Protein AF-S0F7H8-F1 (afdb_monomer)

Mean predicted aligned error: 5.34 Å

Organism: NCBI:txid547042

Sequence (99 aa):
MWSDNETTQDLLGYQVHADLLKKIILSDSMLPISIGVFGNWGSGKSSLMLLLQQALKEWEQSQQGENHNMILQVYFNSWQFESYDTTKLTMIESILEAL

Foldseek 3Di:
DDDLDADLDDPPPLLVVLVVVLVLVPDPVNPPDDDDDDDDPSPRSVNSVVNNVVVVVVVQVPDDDPPRDDDQDFDADQVVDDDPVVSVVVSVVSSVVSD

Secondary structure (DSSP, 8-state):
-------S--SSSTHHHHHHHHHHHT-GGG-S--------TTSSHHHHHHHHHHHHHHHHHH--SS-----------GGG-SSHHHHHHHHHHHHHHH-

Solvent-a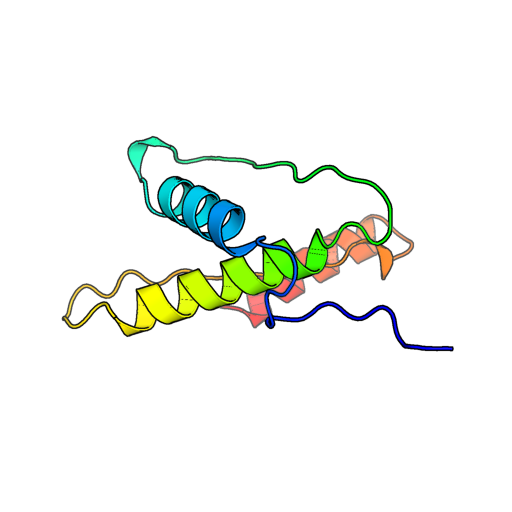ccessible surface area (backbone atoms only — not comparable to full-atom values): 6524 Å² total; per-residue (Å²): 133,84,83,94,66,72,49,75,74,73,88,82,66,46,60,68,55,22,55,50,51,49,56,52,72,74,31,75,91,56,60,90,75,85,87,89,88,83,77,62,90,90,65,50,64,66,19,37,54,47,39,30,53,51,56,50,53,54,50,45,74,65,55,81,64,96,81,61,72,80,80,86,82,75,81,81,70,68,88,82,44,94,45,72,69,58,43,52,52,50,53,52,49,45,49,62,75,69,107

Nearest PDB structures (foldseek):
  5jcs-assembly1_h  TM=2.858E-01  e=9.625E+00  Saccharomyces cerevisiae S288C

InterPro domains:
  IPR011646 KAP family P-loop domain [PF07693] (16-99)

Structure (mmCIF, N/CA/C/O backbone):
data_AF-S0F7H8-F1
#
_entry.id   AF-S0F7H8-F1
#
loop_
_atom_site.group_PDB
_atom_site.id
_atom_site.type_symbol
_atom_site.label_atom_id
_atom_site.label_alt_id
_atom_site.label_comp_id
_atom_site.label_asym_id
_atom_site.label_entity_id
_atom_site.label_seq_id
_atom_site.pdbx_PDB_ins_code
_atom_site.Cartn_x
_atom_site.Cartn_y
_atom_site.Cartn_z
_atom_site.occupancy
_atom_site.B_iso_or_equiv
_atom_site.auth_seq_id
_atom_site.auth_comp_id
_atom_site.auth_asym_id
_atom_site.auth_atom_id
_atom_site.pdbx_PDB_model_num
ATOM 1 N N . MET A 1 1 ? 7.225 15.804 -23.432 1.00 52.75 1 MET A N 1
ATOM 2 C CA . MET A 1 1 ? 6.573 14.549 -23.004 1.00 52.75 1 MET A CA 1
ATOM 3 C C . MET A 1 1 ? 5.830 14.852 -21.719 1.00 52.75 1 MET A C 1
ATOM 5 O O . MET A 1 1 ? 6.391 15.566 -20.899 1.00 52.75 1 MET A O 1
ATOM 9 N N . TRP A 1 2 ? 4.576 14.426 -21.582 1.00 59.66 2 TRP A N 1
ATOM 10 C CA . TRP A 1 2 ? 3.871 14.537 -20.304 1.00 59.66 2 TRP A CA 1
ATOM 11 C C . TRP A 1 2 ? 4.429 13.503 -19.330 1.00 59.66 2 TRP A C 1
ATOM 13 O O . TRP A 1 2 ? 4.795 12.407 -19.750 1.00 59.66 2 TRP A O 1
ATOM 23 N N . SER A 1 3 ? 4.547 13.885 -18.064 1.00 66.88 3 SER A N 1
ATOM 24 C CA . SER A 1 3 ? 5.034 13.001 -17.011 1.00 66.88 3 SER A CA 1
ATOM 25 C C . SER A 1 3 ? 3.964 11.956 -16.699 1.00 66.88 3 SER A C 1
ATOM 27 O O . SER A 1 3 ? 2.825 12.322 -16.409 1.00 66.88 3 SER A O 1
ATOM 29 N N . ASP A 1 4 ? 4.320 10.675 -16.781 1.00 72.44 4 ASP A N 1
ATOM 30 C CA . ASP A 1 4 ? 3.487 9.571 -16.296 1.00 72.44 4 ASP A CA 1
ATOM 31 C C . ASP A 1 4 ? 3.677 9.475 -14.780 1.00 72.44 4 ASP A C 1
ATOM 33 O O . ASP A 1 4 ? 4.593 8.810 -14.302 1.00 72.44 4 ASP A O 1
ATOM 37 N N . ASN A 1 5 ? 2.871 10.243 -14.047 1.00 80.00 5 ASN A N 1
ATOM 38 C CA . ASN A 1 5 ? 2.911 10.303 -12.592 1.00 80.00 5 ASN A CA 1
ATOM 39 C C . ASN A 1 5 ? 1.611 9.738 -12.026 1.00 80.00 5 ASN A C 1
ATOM 41 O O . ASN A 1 5 ? 0.516 10.034 -12.514 1.00 80.00 5 ASN A O 1
ATOM 45 N N .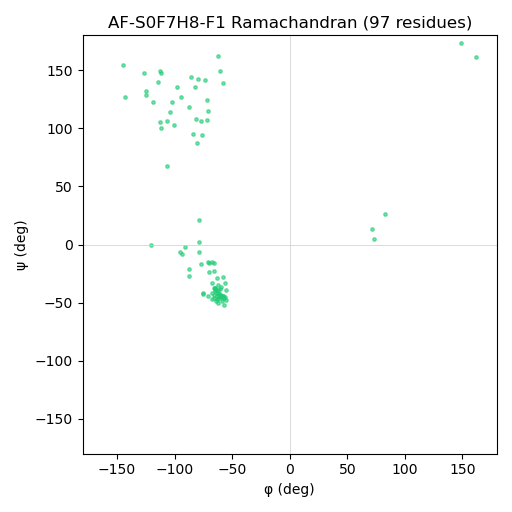 GLU A 1 6 ? 1.725 8.985 -10.943 1.00 83.06 6 GLU A N 1
ATOM 46 C CA . GLU A 1 6 ? 0.582 8.612 -10.133 1.00 83.06 6 GLU A CA 1
ATOM 47 C C . GLU A 1 6 ? -0.132 9.840 -9.541 1.00 83.06 6 GLU A C 1
ATOM 49 O O . GLU A 1 6 ? 0.467 10.882 -9.274 1.00 83.06 6 GLU A O 1
ATOM 54 N N . THR A 1 7 ? -1.446 9.725 -9.345 1.00 84.94 7 THR A N 1
ATOM 55 C CA . THR A 1 7 ? -2.280 10.820 -8.848 1.00 84.94 7 THR A CA 1
ATOM 56 C C . THR A 1 7 ? -3.386 10.294 -7.946 1.00 84.94 7 THR A C 1
ATOM 58 O O . THR A 1 7 ? -3.822 9.150 -8.078 1.00 84.94 7 THR A O 1
ATOM 61 N N . THR A 1 8 ? -3.858 11.152 -7.049 1.00 81.31 8 THR A N 1
ATOM 62 C CA . THR A 1 8 ? -5.068 10.940 -6.245 1.00 81.31 8 THR A CA 1
ATOM 63 C C . THR A 1 8 ? -6.326 11.499 -6.918 1.00 81.31 8 THR A C 1
ATOM 65 O O . THR A 1 8 ? -7.426 11.346 -6.397 1.00 81.31 8 THR A O 1
ATOM 68 N N . GLN A 1 9 ? -6.204 12.138 -8.086 1.00 86.75 9 GLN A N 1
ATOM 69 C CA . GLN A 1 9 ? -7.364 12.541 -8.881 1.00 86.75 9 GLN A CA 1
ATOM 70 C C . GLN A 1 9 ? -7.882 11.356 -9.693 1.00 86.75 9 GLN A C 1
ATOM 72 O O . GLN A 1 9 ? -7.269 10.947 -10.680 1.00 86.75 9 GLN A O 1
ATOM 77 N N . ASP A 1 10 ? -9.033 10.823 -9.293 1.00 87.88 10 ASP A N 1
ATOM 78 C CA . ASP A 1 10 ? -9.642 9.701 -9.994 1.00 87.88 10 ASP A CA 1
ATOM 79 C C . ASP A 1 10 ? -10.488 10.153 -11.194 1.00 87.88 10 ASP A C 1
ATOM 81 O O . ASP A 1 10 ? -11.665 10.488 -11.068 1.00 87.88 10 ASP A O 1
ATOM 85 N N . LEU A 1 11 ? -9.882 10.141 -12.383 1.00 87.75 11 LEU A N 1
ATOM 86 C CA . LEU A 1 11 ? -10.572 10.397 -13.655 1.00 87.75 11 LEU A CA 1
ATOM 87 C C . LEU A 1 11 ? -11.015 9.111 -14.372 1.00 87.75 11 LEU A C 1
ATOM 89 O O . LEU A 1 11 ? -11.678 9.187 -15.406 1.00 87.75 11 LEU A O 1
ATOM 93 N N . LEU A 1 12 ? -10.627 7.939 -13.857 1.00 8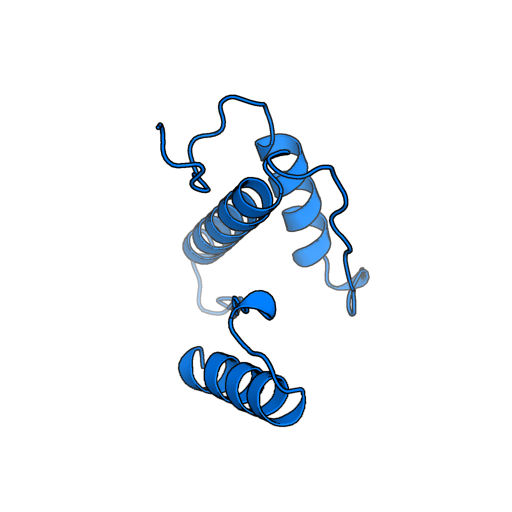7.38 12 LEU A N 1
ATOM 94 C CA . LEU A 1 12 ? -10.793 6.641 -14.525 1.00 87.38 12 LEU A CA 1
ATOM 95 C C . LEU A 1 12 ? -11.649 5.646 -13.721 1.00 87.38 12 LEU A C 1
ATOM 97 O O . LEU A 1 12 ? -11.890 4.535 -14.190 1.00 87.38 12 LEU A O 1
ATOM 101 N N . GLY A 1 13 ? -12.139 6.032 -12.542 1.00 90.69 13 GLY A N 1
ATOM 102 C CA . GLY A 1 13 ? -13.023 5.221 -11.703 1.00 90.69 13 GLY A CA 1
ATOM 103 C C . GLY A 1 13 ? -12.301 4.196 -10.818 1.00 90.69 13 GLY A C 1
ATOM 104 O O . GLY A 1 13 ? -12.884 3.165 -10.465 1.00 90.69 13 GLY A O 1
ATOM 105 N N . TYR A 1 14 ? -11.040 4.433 -10.449 1.00 93.56 14 TYR A N 1
ATOM 106 C CA . TYR A 1 14 ? -10.294 3.571 -9.526 1.00 93.56 14 TYR A CA 1
ATOM 107 C C . TYR A 1 14 ? -10.783 3.635 -8.074 1.00 93.56 14 TYR A C 1
ATOM 109 O O . TYR A 1 14 ? -10.501 2.702 -7.318 1.00 93.56 14 TYR A O 1
ATOM 117 N N . GLN A 1 15 ? -11.569 4.645 -7.687 1.00 93.69 15 GLN A N 1
ATOM 118 C CA . GLN A 1 15 ? -12.104 4.784 -6.331 1.00 93.69 15 GLN A CA 1
ATOM 119 C C . GLN A 1 15 ? -12.878 3.537 -5.882 1.00 93.69 15 GLN A C 1
ATOM 121 O O . GLN A 1 15 ? -12.701 3.067 -4.763 1.00 93.69 15 GLN A O 1
ATOM 126 N N . VAL A 1 16 ? -13.655 2.924 -6.784 1.00 94.25 16 VAL A N 1
ATOM 127 C CA . VAL A 1 16 ? -14.421 1.700 -6.486 1.00 94.25 16 VAL A CA 1
ATOM 128 C C . VAL A 1 16 ? -13.504 0.551 -6.049 1.00 94.25 16 VAL A C 1
ATOM 130 O O . VAL A 1 16 ? -13.848 -0.229 -5.160 1.00 94.25 16 VAL A O 1
ATOM 133 N N . HIS A 1 17 ? -12.318 0.456 -6.653 1.00 95.06 17 HIS A N 1
ATOM 134 C CA . HIS A 1 17 ? -11.331 -0.570 -6.330 1.00 95.06 17 HIS A CA 1
ATOM 135 C C . HIS A 1 17 ? -10.625 -0.252 -5.007 1.00 95.06 17 HIS A C 1
ATOM 137 O O . HIS A 1 17 ? -10.459 -1.148 -4.178 1.00 95.06 17 HIS A O 1
ATOM 143 N N . ALA A 1 18 ? -10.260 1.014 -4.780 1.00 96.00 18 ALA A N 1
ATOM 144 C CA . ALA A 1 18 ? -9.666 1.462 -3.521 1.00 96.00 18 ALA A CA 1
ATOM 145 C C . ALA A 1 18 ? -10.611 1.203 -2.334 1.00 96.00 18 ALA A C 1
ATOM 147 O O . ALA A 1 18 ? -10.193 0.649 -1.318 1.00 96.00 18 ALA A O 1
ATOM 148 N N . ASP A 1 19 ? -11.902 1.503 -2.488 1.00 95.56 19 ASP A N 1
ATOM 149 C CA . ASP A 1 19 ? -12.914 1.284 -1.452 1.00 95.56 19 ASP A CA 1
ATOM 150 C C . ASP A 1 19 ? -13.116 -0.203 -1.134 1.00 95.56 19 ASP A C 1
ATOM 152 O O . ASP A 1 19 ? -13.309 -0.575 0.028 1.00 95.56 19 ASP A O 1
ATOM 156 N N . LEU A 1 20 ? -13.062 -1.074 -2.148 1.00 95.62 20 LEU A N 1
ATOM 157 C CA . LEU A 1 20 ? -13.120 -2.522 -1.949 1.00 95.62 20 LEU A CA 1
ATOM 158 C C . LEU A 1 20 ? -11.903 -3.020 -1.158 1.00 95.62 20 LEU A C 1
ATOM 160 O O . LEU A 1 20 ? -12.071 -3.741 -0.174 1.00 95.62 20 LEU A O 1
ATOM 164 N N . LEU A 1 21 ? -10.695 -2.616 -1.559 1.00 95.81 21 LEU A N 1
ATOM 165 C CA . LEU A 1 21 ? -9.458 -2.990 -0.867 1.00 95.81 21 LEU A CA 1
ATOM 166 C C . LEU A 1 21 ? -9.458 -2.495 0.582 1.00 95.81 21 LEU A C 1
ATOM 168 O O . LEU A 1 21 ? -9.140 -3.262 1.489 1.00 95.81 21 LEU A O 1
ATOM 172 N N . LYS A 1 22 ? -9.905 -1.258 0.814 1.00 95.31 22 LYS A N 1
ATOM 173 C CA . LYS A 1 22 ? -10.081 -0.688 2.153 1.00 95.31 22 LYS A CA 1
ATOM 174 C C . LYS A 1 22 ? -10.993 -1.553 3.023 1.00 95.31 22 LYS A C 1
ATOM 176 O O . LYS A 1 22 ? -10.628 -1.864 4.150 1.00 95.31 22 LYS A O 1
ATOM 181 N N . LYS A 1 23 ? -12.152 -1.987 2.515 1.00 94.75 23 LYS A N 1
ATOM 182 C CA . LYS A 1 23 ? -13.070 -2.861 3.274 1.00 94.75 23 LYS A CA 1
ATOM 183 C C . LYS A 1 23 ? -12.428 -4.192 3.663 1.00 94.75 23 LYS A C 1
ATOM 185 O O . LYS A 1 23 ? -12.686 -4.681 4.756 1.00 94.75 23 LYS A O 1
ATOM 190 N N . ILE A 1 24 ? -11.615 -4.765 2.777 1.00 94.56 24 ILE A N 1
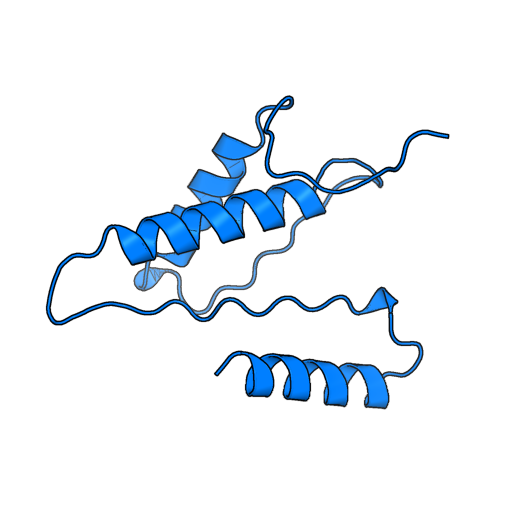ATOM 191 C CA . ILE A 1 24 ? -10.899 -6.016 3.046 1.00 94.56 24 ILE A CA 1
ATOM 192 C C . ILE A 1 24 ? -9.838 -5.802 4.132 1.00 94.56 24 ILE A C 1
ATOM 194 O O . ILE A 1 24 ? -9.781 -6.582 5.076 1.00 94.56 24 ILE A O 1
ATOM 198 N N . ILE A 1 25 ? -9.036 -4.738 4.023 1.00 92.69 25 ILE A N 1
ATOM 199 C CA . ILE A 1 25 ? -7.966 -4.414 4.982 1.00 92.69 25 ILE A CA 1
ATOM 200 C C . ILE A 1 25 ? -8.528 -4.142 6.382 1.00 92.69 25 ILE A C 1
ATOM 202 O O . ILE A 1 25 ? -7.942 -4.578 7.365 1.00 92.69 25 ILE A O 1
ATOM 206 N N . LEU A 1 26 ? -9.673 -3.461 6.474 1.00 91.88 26 LEU A N 1
ATOM 207 C CA . LEU A 1 26 ? -10.336 -3.135 7.743 1.00 91.88 26 LEU A CA 1
ATOM 208 C C . LEU A 1 26 ? -11.125 -4.309 8.354 1.00 91.88 26 LEU A C 1
ATOM 210 O O . LEU A 1 26 ? -11.800 -4.133 9.366 1.00 91.88 26 LEU A O 1
ATOM 214 N N . SER A 1 27 ? -11.103 -5.489 7.730 1.00 93.00 27 SER A N 1
ATOM 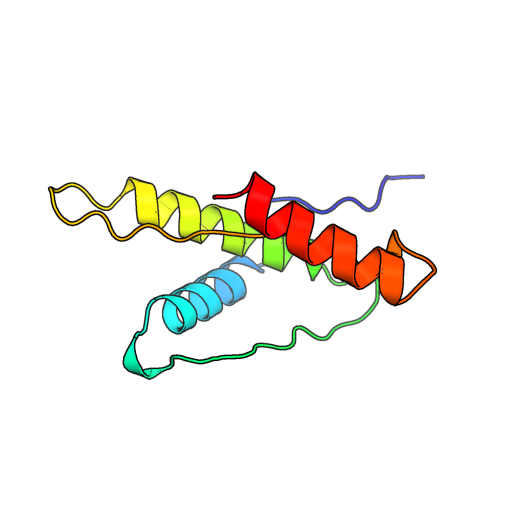215 C CA . SER A 1 27 ? -11.804 -6.675 8.215 1.00 93.00 27 SER A CA 1
ATOM 216 C C . SER A 1 27 ? -10.837 -7.614 8.933 1.00 93.00 27 SER A C 1
ATOM 218 O O . SER A 1 27 ? -10.121 -8.381 8.293 1.00 93.00 27 SER A O 1
ATOM 220 N N . ASP A 1 28 ? -10.874 -7.624 10.268 1.00 90.06 28 ASP A N 1
ATOM 221 C CA . ASP A 1 28 ? -9.993 -8.470 11.091 1.00 90.06 28 ASP A CA 1
ATOM 222 C C . ASP A 1 28 ? -10.103 -9.966 10.755 1.00 90.06 28 ASP A C 1
ATOM 224 O O . ASP A 1 28 ? -9.113 -10.693 10.791 1.00 90.06 28 ASP A O 1
ATOM 228 N N . SER A 1 29 ? -11.290 -10.436 10.354 1.00 94.88 29 SER A N 1
ATOM 229 C CA . SER A 1 29 ? -11.514 -11.831 9.945 1.00 94.88 29 SER A CA 1
ATOM 230 C C . SER A 1 29 ? -10.778 -12.240 8.666 1.00 94.88 29 SER A C 1
ATOM 232 O O . SER A 1 29 ? -10.690 -13.430 8.375 1.00 94.88 29 SER A O 1
ATOM 234 N N . MET A 1 30 ? -10.297 -11.271 7.884 1.00 92.25 30 MET A N 1
ATOM 235 C CA . MET A 1 30 ? -9.552 -11.509 6.647 1.00 92.25 30 MET A CA 1
ATOM 236 C C . MET A 1 30 ? -8.035 -11.520 6.870 1.00 92.25 30 MET A C 1
ATOM 238 O O . MET A 1 30 ? -7.298 -11.847 5.942 1.00 92.25 30 MET A O 1
ATOM 242 N N . LEU A 1 31 ? -7.551 -11.162 8.066 1.00 89.62 31 LEU A N 1
ATOM 243 C CA . LEU A 1 31 ? -6.123 -11.082 8.358 1.00 89.62 31 LEU A CA 1
ATOM 244 C C . LEU A 1 31 ? -5.547 -12.447 8.790 1.00 89.62 31 LEU A C 1
ATOM 246 O O . LEU A 1 31 ? -6.212 -13.196 9.509 1.00 89.62 31 LEU A O 1
ATOM 250 N N . PRO A 1 32 ? -4.291 -12.770 8.411 1.00 94.50 32 PRO A N 1
ATOM 251 C CA . PRO A 1 32 ? -3.388 -11.994 7.554 1.00 94.50 32 PRO A CA 1
ATOM 252 C C . PRO A 1 32 ? -3.708 -12.163 6.058 1.00 94.50 32 PRO A C 1
ATOM 254 O O . PRO A 1 32 ? -3.991 -13.268 5.598 1.00 94.50 32 PRO A O 1
ATOM 257 N N . ILE A 1 33 ? -3.587 -11.082 5.278 1.00 94.06 33 ILE A N 1
ATOM 258 C CA . ILE A 1 33 ? -3.842 -11.100 3.829 1.00 94.06 33 ILE A CA 1
ATOM 259 C C . ILE A 1 33 ? -2.662 -10.551 3.024 1.00 94.06 33 ILE A C 1
ATOM 261 O O . ILE A 1 33 ? -1.951 -9.646 3.451 1.00 94.06 33 ILE A O 1
ATOM 265 N N . SER A 1 34 ? -2.467 -11.095 1.824 1.00 94.69 34 SER A N 1
ATOM 266 C CA . SER A 1 34 ? -1.585 -10.545 0.792 1.00 94.69 34 SER A CA 1
ATOM 267 C C . SER A 1 34 ? -2.385 -10.340 -0.491 1.00 94.69 34 SER A C 1
ATOM 269 O O . SER A 1 34 ? -3.066 -11.257 -0.947 1.00 94.69 34 SER A O 1
ATOM 271 N N . ILE A 1 35 ? -2.313 -9.140 -1.069 1.00 93.75 35 ILE A N 1
ATOM 272 C CA . ILE A 1 35 ? -3.089 -8.759 -2.255 1.00 93.75 35 ILE A CA 1
ATOM 273 C C . ILE A 1 35 ? -2.130 -8.409 -3.393 1.00 93.75 35 ILE A C 1
ATOM 275 O O . ILE A 1 35 ? -1.293 -7.521 -3.258 1.00 93.75 35 ILE A O 1
ATOM 279 N N . GLY A 1 36 ? -2.266 -9.102 -4.526 1.00 94.75 36 GLY A N 1
ATOM 280 C CA . GLY A 1 36 ? -1.549 -8.781 -5.760 1.00 94.75 36 GLY A CA 1
ATOM 281 C C . GLY A 1 36 ? -2.387 -7.888 -6.676 1.00 94.75 36 GLY A C 1
ATOM 282 O O . GLY A 1 36 ? -3.515 -8.243 -7.014 1.00 94.75 36 GLY A O 1
ATOM 283 N N . VAL A 1 37 ? -1.831 -6.754 -7.110 1.00 93.56 37 VAL A N 1
ATOM 284 C CA . VAL A 1 37 ? -2.461 -5.843 -8.082 1.00 93.56 37 VAL A CA 1
ATOM 285 C C . VAL A 1 37 ? -1.788 -6.015 -9.444 1.00 93.56 37 VAL A C 1
ATOM 287 O O . VAL A 1 37 ? -0.616 -5.683 -9.615 1.00 93.56 37 VAL A O 1
ATOM 290 N N . PHE A 1 38 ? -2.534 -6.515 -10.431 1.00 93.25 38 PHE A N 1
ATOM 291 C CA . PHE A 1 38 ? -2.027 -6.822 -11.773 1.00 93.25 38 PHE A CA 1
ATOM 292 C C . PHE A 1 38 ? -2.620 -5.889 -12.832 1.00 93.25 38 PHE A C 1
ATOM 294 O O . PHE A 1 38 ? -3.749 -5.422 -12.709 1.00 93.25 38 PHE A O 1
ATOM 301 N N . GLY A 1 39 ? -1.857 -5.619 -13.891 1.00 91.94 39 GLY A N 1
ATOM 302 C CA . GLY A 1 39 ? -2.279 -4.752 -14.992 1.00 91.94 39 GLY A CA 1
ATOM 303 C C . GLY A 1 39 ? -1.101 -4.256 -15.827 1.00 91.94 39 GLY A C 1
ATOM 304 O O . GLY A 1 39 ? 0.043 -4.262 -15.363 1.00 91.94 39 GLY A O 1
ATOM 305 N N . ASN A 1 40 ? -1.380 -3.796 -17.045 1.00 94.00 40 ASN A N 1
ATOM 306 C CA . ASN A 1 40 ? -0.370 -3.306 -17.990 1.00 94.00 40 ASN A CA 1
ATOM 307 C C . ASN A 1 40 ? 0.393 -2.077 -17.462 1.00 94.00 40 ASN A C 1
ATOM 309 O O . ASN A 1 40 ? -0.046 -1.399 -16.531 1.00 94.00 40 ASN A O 1
ATOM 313 N N . TRP A 1 41 ? 1.551 -1.764 -18.046 1.00 90.56 41 TRP A N 1
ATOM 314 C CA . TRP A 1 41 ? 2.244 -0.507 -17.741 1.00 90.56 41 TRP A CA 1
ATOM 315 C C . TRP A 1 41 ? 1.336 0.695 -18.045 1.00 90.56 41 TRP A C 1
ATOM 317 O O . TRP A 1 41 ? 0.601 0.670 -19.030 1.00 90.56 41 TRP A O 1
ATOM 327 N N . GLY A 1 42 ? 1.338 1.711 -17.177 1.00 88.38 42 GLY A N 1
ATOM 328 C CA . GLY A 1 42 ? 0.464 2.885 -17.311 1.00 88.38 42 GLY A CA 1
ATOM 329 C C . GLY A 1 42 ? -1.016 2.637 -16.978 1.00 88.38 42 GLY A C 1
ATOM 330 O O . GLY A 1 42 ? -1.836 3.534 -17.114 1.00 88.38 42 GLY A O 1
ATOM 331 N N . SER A 1 43 ? -1.395 1.444 -16.502 1.00 90.12 43 SER A N 1
ATOM 332 C CA . SER A 1 43 ? -2.792 1.122 -16.161 1.00 90.12 43 SER A CA 1
ATOM 333 C C . SER A 1 43 ? -3.261 1.673 -14.802 1.00 90.12 43 SER A C 1
ATOM 335 O O . SER A 1 43 ? -4.141 1.076 -14.192 1.00 90.12 43 SER A O 1
ATOM 337 N N . GLY A 1 44 ? -2.608 2.694 -14.239 1.00 91.75 44 GLY A N 1
ATOM 338 C CA . GLY A 1 44 ? -3.043 3.326 -12.984 1.00 91.75 44 GLY A CA 1
ATOM 339 C C . GLY A 1 44 ? -2.854 2.517 -11.691 1.00 91.75 44 GLY A C 1
ATOM 340 O O . GLY A 1 44 ? -3.395 2.903 -10.661 1.00 91.75 44 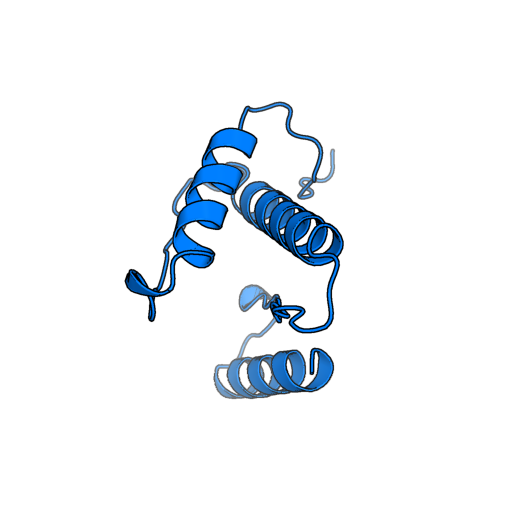GLY A O 1
ATOM 341 N N . LYS A 1 45 ? -2.083 1.417 -11.684 1.00 94.12 45 LYS A N 1
ATOM 342 C CA . LYS A 1 45 ? -1.870 0.592 -10.469 1.00 94.12 45 LYS A CA 1
ATOM 343 C C . LYS A 1 45 ? -1.286 1.392 -9.302 1.00 94.12 45 LYS A C 1
ATOM 345 O O . LYS A 1 45 ? -1.780 1.287 -8.187 1.00 94.12 45 LYS A O 1
ATOM 350 N N . SER A 1 46 ? -0.264 2.209 -9.558 1.00 92.56 46 SER A N 1
ATOM 351 C CA . SER A 1 46 ? 0.336 3.067 -8.529 1.00 92.56 46 SER A CA 1
ATOM 352 C C . SER A 1 46 ? -0.659 4.120 -8.030 1.00 92.56 46 SER A C 1
ATOM 354 O O . SER A 1 46 ? -0.733 4.373 -6.834 1.00 92.56 46 SER A O 1
ATOM 356 N N . SER A 1 47 ? -1.497 4.665 -8.918 1.00 94.00 47 SER A N 1
ATOM 357 C CA . SER A 1 47 ? -2.576 5.594 -8.548 1.00 94.00 47 SER A CA 1
ATOM 358 C C . SER A 1 47 ? -3.641 4.923 -7.678 1.00 94.00 47 SER A C 1
ATOM 360 O O . SER A 1 47 ? -4.065 5.503 -6.686 1.00 94.00 47 SER A O 1
ATOM 362 N N . LEU A 1 48 ? -4.013 3.672 -7.973 1.00 95.25 48 LEU A N 1
ATOM 363 C CA . LEU A 1 48 ? -4.889 2.872 -7.113 1.00 95.25 48 LEU A CA 1
ATOM 364 C C . LEU A 1 48 ? -4.299 2.703 -5.703 1.00 95.25 48 LEU A C 1
ATOM 366 O O . LEU A 1 48 ? -5.020 2.866 -4.720 1.00 95.25 48 LEU A O 1
ATOM 370 N N . MET A 1 49 ? -2.998 2.411 -5.597 1.00 95.12 49 MET A N 1
ATOM 371 C CA . MET A 1 49 ? -2.327 2.297 -4.297 1.00 95.12 49 MET A CA 1
ATOM 372 C C . MET A 1 49 ? -2.325 3.631 -3.534 1.00 95.12 49 MET A C 1
ATOM 374 O O . MET A 1 49 ? -2.565 3.626 -2.328 1.00 95.12 49 MET A O 1
ATOM 378 N N . LEU A 1 50 ? -2.134 4.769 -4.217 1.00 94.62 50 LEU A N 1
ATOM 379 C CA . LEU A 1 50 ? -2.237 6.099 -3.599 1.00 94.62 50 LEU A CA 1
ATOM 380 C C . LEU A 1 50 ? -3.656 6.433 -3.122 1.00 94.62 50 LEU A C 1
ATOM 382 O O . LEU A 1 50 ? -3.823 6.941 -2.015 1.00 94.62 50 LEU A O 1
ATOM 386 N N . LEU A 1 51 ? -4.678 6.133 -3.929 1.00 95.81 51 LEU A N 1
ATOM 387 C CA . LEU A 1 51 ? -6.081 6.323 -3.549 1.00 95.81 51 LEU A CA 1
ATOM 388 C C . LEU A 1 51 ? -6.428 5.503 -2.304 1.00 95.81 51 LEU A C 1
ATOM 390 O O . LEU A 1 51 ? -7.050 6.014 -1.375 1.00 95.81 51 LEU A O 1
ATOM 394 N N . LEU A 1 52 ? -5.980 4.245 -2.254 1.00 96.06 52 LEU A N 1
ATOM 395 C CA . LEU A 1 52 ? -6.138 3.394 -1.078 1.00 96.06 52 LEU A CA 1
ATOM 396 C C . LEU A 1 52 ? -5.428 3.988 0.145 1.00 96.06 52 LEU A C 1
ATOM 398 O O . LEU A 1 52 ? -6.019 4.038 1.224 1.00 96.06 52 LEU A O 1
ATOM 402 N N . GLN A 1 53 ? -4.193 4.469 -0.029 1.00 95.00 53 GLN A N 1
ATOM 403 C CA . GLN A 1 53 ? -3.419 5.076 1.051 1.00 95.00 53 GLN A CA 1
ATOM 404 C C . GLN A 1 53 ? -4.156 6.284 1.653 1.00 95.00 53 GLN A C 1
ATOM 406 O O . GLN A 1 53 ? -4.290 6.419 2.873 1.00 95.00 53 GLN A O 1
ATOM 411 N N . GLN A 1 54 ? -4.685 7.153 0.791 1.00 94.50 54 GLN A N 1
ATOM 412 C CA . GLN A 1 54 ? -5.484 8.301 1.204 1.00 94.50 54 GLN A CA 1
ATOM 413 C C . GLN A 1 54 ? -6.772 7.866 1.920 1.00 94.50 54 GLN A C 1
ATOM 415 O O . GLN A 1 54 ? -7.057 8.352 3.013 1.00 94.50 54 GLN A O 1
ATOM 420 N N . ALA A 1 55 ? -7.505 6.896 1.368 1.00 94.50 55 ALA A N 1
ATOM 421 C CA . ALA A 1 55 ? -8.763 6.418 1.938 1.00 94.50 55 ALA A CA 1
ATOM 422 C C . ALA A 1 55 ? -8.603 5.773 3.330 1.00 94.50 55 ALA A C 1
ATOM 424 O O . ALA A 1 55 ? -9.550 5.799 4.130 1.00 94.50 55 ALA A O 1
ATOM 425 N N . LEU A 1 56 ? -7.438 5.178 3.617 1.00 94.06 56 LEU A N 1
ATOM 426 C CA . LEU A 1 56 ? -7.079 4.651 4.938 1.00 94.06 56 LEU A CA 1
ATOM 427 C C . LEU A 1 56 ? -6.717 5.773 5.921 1.00 94.06 56 LEU A C 1
ATOM 429 O O . LEU A 1 56 ? -7.199 5.743 7.050 1.00 94.06 56 LEU A O 1
ATOM 433 N N . LYS A 1 57 ? -5.962 6.797 5.490 1.00 92.25 57 LYS A N 1
ATOM 434 C CA . LYS A 1 57 ? -5.669 7.985 6.323 1.00 92.25 57 LYS A CA 1
ATOM 435 C C . LYS A 1 57 ? -6.940 8.740 6.713 1.00 92.25 57 LYS A C 1
ATOM 437 O O . LYS A 1 57 ? -7.105 9.132 7.862 1.00 92.25 57 LYS A O 1
ATOM 442 N N . GLU A 1 58 ? -7.857 8.926 5.768 1.00 92.25 58 GLU A N 1
ATOM 443 C CA . GLU A 1 58 ? -9.150 9.572 6.026 1.00 92.25 58 GLU A CA 1
ATOM 444 C C . GLU A 1 58 ? -10.016 8.745 6.986 1.00 92.25 58 GLU A C 1
ATOM 446 O O . GLU A 1 58 ? -10.690 9.295 7.856 1.00 92.25 58 GLU A O 1
ATOM 451 N N . TRP A 1 59 ? -9.987 7.413 6.852 1.00 92.12 59 TRP A N 1
ATOM 452 C CA . TRP A 1 59 ? -10.682 6.523 7.781 1.00 92.12 59 TRP A CA 1
ATOM 453 C C . TRP A 1 59 ? -10.126 6.647 9.197 1.00 92.12 59 TRP A C 1
ATOM 455 O O . TRP A 1 59 ? -10.910 6.804 10.128 1.00 92.12 59 TRP A O 1
ATOM 465 N N . GLU A 1 60 ? -8.803 6.635 9.346 1.00 90.50 60 GLU A N 1
ATOM 466 C CA . GLU A 1 60 ? -8.119 6.810 10.627 1.00 90.50 60 GLU A CA 1
ATOM 467 C C . GLU A 1 60 ? -8.528 8.143 11.271 1.00 90.50 60 GLU A C 1
ATOM 469 O O . GLU A 1 60 ? -9.091 8.149 12.360 1.00 90.50 60 GLU A O 1
ATOM 474 N N . GLN A 1 61 ? -8.423 9.260 10.544 1.00 88.38 61 GLN A N 1
ATOM 475 C CA . GLN A 1 61 ? -8.844 10.587 11.022 1.00 88.38 61 GLN A CA 1
ATOM 476 C C . GLN A 1 61 ? -10.327 10.667 11.431 1.00 88.38 61 GLN A C 1
ATOM 478 O O . GLN A 1 61 ? -10.688 11.485 12.278 1.00 88.38 61 GLN A O 1
ATOM 483 N N . SER A 1 62 ? -11.193 9.835 10.842 1.00 88.75 62 SER A N 1
ATOM 484 C CA . SER A 1 62 ? -12.620 9.784 11.185 1.00 88.75 62 SER A CA 1
ATOM 485 C C . SER A 1 62 ? -12.924 9.042 12.496 1.00 88.75 62 SER A C 1
ATOM 487 O O . SER A 1 62 ? -14.009 9.221 13.054 1.00 88.75 62 SER A O 1
ATOM 489 N N . GLN A 1 63 ? -11.986 8.239 13.015 1.00 83.19 63 GLN A N 1
ATOM 490 C CA . GLN A 1 63 ? -12.134 7.531 14.288 1.00 83.19 63 GLN A CA 1
ATOM 491 C C . GLN A 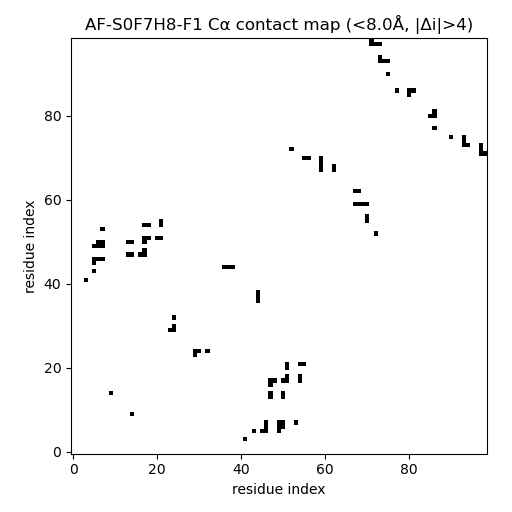1 63 ? -11.941 8.511 15.460 1.00 83.19 63 GLN A C 1
ATOM 493 O O . GLN A 1 63 ? -10.819 8.766 15.899 1.00 83.19 63 GLN A O 1
ATOM 498 N N . GLN A 1 64 ? -13.036 9.077 15.982 1.00 63.44 64 GLN A N 1
ATOM 499 C CA . GLN A 1 64 ? -13.018 9.895 17.204 1.00 63.44 64 GLN A CA 1
ATOM 500 C C . GLN A 1 64 ? -13.180 9.015 18.459 1.00 63.44 64 GLN A C 1
ATOM 502 O O . GLN A 1 64 ? -14.216 8.374 18.624 1.00 63.44 64 GLN A O 1
ATOM 507 N N . GLY A 1 65 ? -12.189 9.001 19.362 1.00 64.25 65 GLY A N 1
ATOM 508 C CA . GLY A 1 65 ? -12.272 8.316 20.665 1.00 64.25 65 GLY A CA 1
ATOM 509 C C . GLY A 1 65 ? -10.935 7.776 21.196 1.00 64.25 65 GLY A C 1
ATOM 510 O O . GLY A 1 65 ? -9.928 7.812 20.499 1.00 64.25 65 GLY A O 1
ATOM 511 N N . GLU A 1 66 ? -10.933 7.265 22.437 1.00 58.94 66 GLU A N 1
ATOM 512 C CA . GLU A 1 66 ? -9.732 6.776 23.156 1.00 58.94 66 GLU A CA 1
ATOM 513 C C . GLU A 1 66 ? -9.143 5.458 22.602 1.00 58.94 66 GLU A C 1
ATOM 515 O O . GLU A 1 66 ? -7.991 5.144 22.886 1.00 58.94 66 GLU A O 1
ATOM 520 N N . ASN A 1 67 ? -9.884 4.718 21.767 1.00 61.72 67 ASN A N 1
ATOM 521 C CA . ASN A 1 67 ? -9.407 3.518 21.059 1.00 61.72 67 ASN A CA 1
ATOM 522 C C . ASN A 1 67 ? -9.198 3.820 19.569 1.00 61.72 67 ASN A C 1
ATOM 524 O O . ASN A 1 67 ? -9.937 3.347 18.704 1.00 61.72 67 ASN A O 1
ATOM 528 N N . HIS A 1 68 ? -8.208 4.658 19.273 1.00 67.25 68 HIS A N 1
ATOM 529 C CA . HIS A 1 68 ? -7.835 4.974 17.902 1.00 67.25 68 HIS A CA 1
ATOM 530 C C . HIS A 1 68 ? -7.024 3.816 17.305 1.00 67.25 68 HIS A C 1
ATOM 532 O O . HIS A 1 68 ? -5.866 3.605 17.664 1.00 67.25 68 HIS A O 1
ATOM 538 N N . ASN A 1 69 ? -7.640 3.040 16.411 1.00 75.00 69 ASN A N 1
ATOM 539 C CA . ASN A 1 69 ? -6.931 2.006 15.661 1.00 75.00 69 ASN A CA 1
ATOM 540 C C . ASN A 1 69 ? -6.026 2.676 14.621 1.00 75.00 69 ASN A C 1
ATOM 542 O O . ASN A 1 69 ? -6.516 3.194 13.619 1.00 75.00 69 ASN A O 1
ATOM 546 N N . MET A 1 70 ? -4.717 2.650 14.873 1.00 85.00 70 MET A N 1
ATOM 547 C CA . MET A 1 70 ? -3.709 3.196 13.966 1.00 85.00 70 MET A CA 1
ATOM 548 C C . MET A 1 70 ? -3.381 2.195 12.855 1.00 85.00 70 MET A C 1
ATOM 550 O O . MET A 1 70 ? -3.159 1.011 13.126 1.00 85.00 70 MET A O 1
ATOM 554 N N . ILE A 1 71 ? -3.300 2.671 11.610 1.00 89.56 71 ILE A N 1
ATOM 5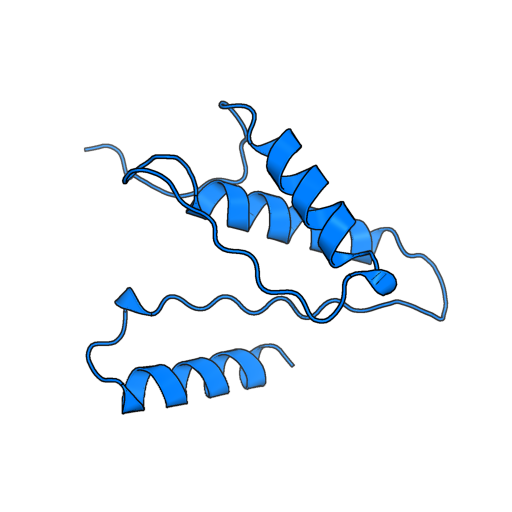55 C CA . ILE A 1 71 ? -2.853 1.857 10.471 1.00 89.56 71 ILE A CA 1
ATOM 556 C C . ILE A 1 71 ? -1.522 2.402 9.971 1.00 89.56 71 ILE A C 1
ATOM 558 O O . ILE A 1 71 ? -1.465 3.408 9.264 1.00 89.56 71 ILE A O 1
ATOM 562 N N . LEU A 1 72 ? -0.442 1.686 10.284 1.00 91.38 72 LEU A N 1
ATOM 563 C CA . LEU A 1 72 ? 0.876 1.989 9.744 1.00 91.38 72 LEU A CA 1
ATOM 564 C C . LEU A 1 72 ? 0.935 1.634 8.252 1.00 91.38 72 LEU A C 1
ATOM 566 O O . LEU A 1 72 ? 0.846 0.467 7.871 1.00 91.38 72 LEU A O 1
ATOM 570 N N . GLN A 1 73 ? 1.108 2.643 7.400 1.00 92.81 73 GLN A N 1
ATOM 571 C CA . GLN A 1 73 ? 1.163 2.479 5.947 1.00 92.81 73 GLN A CA 1
ATOM 572 C C . GLN A 1 73 ? 2.598 2.660 5.449 1.00 92.81 73 GLN A C 1
ATOM 574 O O . GLN A 1 73 ? 3.088 3.784 5.370 1.00 92.81 73 GLN A O 1
ATOM 579 N N . VAL A 1 74 ? 3.254 1.559 5.078 1.00 93.00 74 VAL A N 1
ATOM 580 C CA . VAL A 1 74 ? 4.640 1.557 4.584 1.00 93.00 74 VAL A CA 1
ATOM 581 C C . VAL A 1 74 ? 4.652 1.422 3.062 1.00 93.00 74 VAL A C 1
ATOM 583 O O . VAL A 1 74 ? 4.123 0.454 2.515 1.00 93.00 74 VAL A O 1
ATOM 586 N N . TYR A 1 75 ? 5.261 2.388 2.374 1.00 90.31 75 TYR A N 1
ATOM 587 C CA . TYR A 1 75 ? 5.478 2.335 0.927 1.00 90.31 75 TYR A CA 1
ATOM 588 C C . TYR A 1 75 ? 6.897 1.857 0.621 1.00 90.31 75 TYR A C 1
ATOM 590 O O . TYR A 1 75 ? 7.855 2.337 1.218 1.00 90.31 75 TYR A O 1
ATOM 598 N N . PHE A 1 76 ? 7.036 0.946 -0.342 1.00 89.75 76 PHE A N 1
ATOM 599 C CA . PHE A 1 76 ? 8.333 0.435 -0.770 1.00 89.75 76 PHE A CA 1
ATOM 600 C C . PHE A 1 76 ? 8.358 0.205 -2.283 1.00 89.75 76 PHE A C 1
ATOM 602 O O . PHE A 1 76 ? 7.504 -0.501 -2.823 1.00 89.75 76 PHE A O 1
ATOM 609 N N . ASN A 1 77 ? 9.355 0.773 -2.967 1.00 88.44 77 ASN A N 1
ATOM 610 C CA . ASN A 1 77 ? 9.574 0.574 -4.398 1.00 88.44 77 ASN A CA 1
ATOM 611 C C . ASN A 1 77 ? 10.862 -0.219 -4.642 1.00 88.44 77 ASN A C 1
ATOM 613 O O . ASN A 1 77 ? 11.957 0.339 -4.655 1.00 88.44 77 ASN A O 1
ATOM 617 N N . SER A 1 78 ? 10.726 -1.518 -4.907 1.00 84.12 78 SER A N 1
ATOM 618 C CA . SER A 1 78 ? 11.875 -2.402 -5.116 1.00 84.12 78 SER A CA 1
ATOM 619 C C . SER A 1 78 ? 12.690 -2.080 -6.372 1.00 84.12 78 SER A C 1
ATOM 621 O O . SER A 1 78 ? 13.858 -2.441 -6.434 1.00 84.12 78 SER A O 1
ATOM 623 N N . TRP A 1 79 ? 12.111 -1.408 -7.375 1.00 83.94 79 TRP A N 1
ATOM 624 C CA . TRP A 1 79 ? 12.811 -1.087 -8.628 1.00 83.94 79 TRP A CA 1
ATOM 625 C C . TRP A 1 79 ? 13.950 -0.079 -8.451 1.00 83.94 79 TRP A C 1
ATOM 627 O O . TRP A 1 79 ? 14.772 0.069 -9.349 1.00 83.94 79 TRP A O 1
ATOM 637 N N . GLN A 1 80 ? 13.999 0.617 -7.315 1.00 84.62 80 GLN A N 1
ATOM 638 C CA . GLN A 1 80 ? 15.060 1.573 -7.002 1.00 84.62 80 GLN A CA 1
ATOM 639 C C . GLN A 1 80 ? 16.353 0.897 -6.520 1.00 84.62 80 GLN A C 1
ATOM 641 O O . GLN A 1 80 ? 17.363 1.578 -6.356 1.00 84.62 80 GLN A O 1
ATOM 646 N N . PHE A 1 81 ? 16.341 -0.424 -6.311 1.00 86.75 81 PHE A N 1
ATOM 647 C CA . PHE A 1 81 ? 17.457 -1.164 -5.733 1.00 86.75 81 PHE A CA 1
ATOM 648 C C . PHE A 1 81 ? 17.891 -2.305 -6.654 1.00 86.75 81 PHE A C 1
ATOM 650 O O . PHE A 1 81 ? 17.078 -3.097 -7.122 1.00 86.75 81 PHE A O 1
ATOM 657 N N . GLU A 1 82 ? 19.197 -2.406 -6.898 1.00 81.00 82 GLU A N 1
ATOM 658 C CA . GLU A 1 82 ? 19.758 -3.411 -7.812 1.00 81.00 82 GLU A CA 1
ATOM 659 C C . GLU A 1 82 ? 20.065 -4.750 -7.124 1.00 81.00 82 GLU A C 1
ATOM 661 O O . GLU A 1 82 ? 20.053 -5.796 -7.771 1.00 81.00 82 GLU A O 1
ATOM 666 N N . SER A 1 83 ? 20.346 -4.739 -5.815 1.00 89.56 83 SER A N 1
ATOM 667 C CA . SER A 1 83 ? 20.758 -5.932 -5.066 1.00 89.56 83 SER A CA 1
ATOM 668 C C . SER A 1 83 ? 19.704 -6.380 -4.051 1.00 89.56 83 SER A C 1
ATOM 670 O O . SER A 1 83 ? 18.996 -5.568 -3.448 1.00 89.56 83 SER A O 1
ATOM 672 N N . TYR A 1 84 ? 19.625 -7.692 -3.829 1.00 87.94 84 TYR A N 1
ATOM 673 C CA . TYR A 1 84 ? 18.711 -8.293 -2.856 1.00 87.94 84 TYR A CA 1
ATOM 674 C C . TYR A 1 84 ? 19.001 -7.841 -1.420 1.00 87.94 84 TYR A C 1
ATOM 676 O O . TYR A 1 84 ? 18.072 -7.531 -0.673 1.00 87.94 84 TYR A O 1
ATOM 684 N N . ASP A 1 85 ? 20.280 -7.759 -1.047 1.00 90.19 85 ASP A N 1
ATOM 685 C CA . ASP A 1 85 ? 20.684 -7.343 0.296 1.00 90.19 85 ASP A CA 1
ATOM 686 C C . ASP A 1 85 ? 20.346 -5.868 0.542 1.00 90.19 85 ASP A C 1
ATOM 688 O O . ASP A 1 85 ? 19.780 -5.535 1.582 1.00 90.19 85 ASP A O 1
ATOM 692 N N . THR A 1 86 ? 20.580 -4.998 -0.447 1.00 87.69 86 THR A N 1
ATOM 693 C CA . THR A 1 86 ? 20.171 -3.585 -0.377 1.00 87.69 86 THR A CA 1
ATOM 694 C C . THR A 1 86 ? 18.650 -3.458 -0.284 1.00 87.69 86 THR A C 1
ATOM 696 O O . THR A 1 86 ? 18.153 -2.740 0.574 1.00 87.69 86 THR A O 1
ATOM 699 N N . THR A 1 87 ? 17.901 -4.215 -1.094 1.00 90.31 87 THR A N 1
ATOM 700 C CA . THR A 1 87 ? 16.426 -4.208 -1.081 1.00 90.31 87 THR A CA 1
ATOM 701 C C . THR A 1 87 ? 15.878 -4.578 0.300 1.00 90.31 87 THR A C 1
ATOM 703 O O . THR A 1 87 ? 14.967 -3.925 0.807 1.00 90.31 87 THR A O 1
ATOM 706 N N . LYS A 1 88 ? 16.441 -5.617 0.931 1.00 90.88 88 LYS A N 1
ATOM 707 C CA . LYS A 1 88 ? 16.049 -6.045 2.280 1.00 90.88 88 LYS A CA 1
ATOM 708 C C . LYS A 1 88 ? 16.313 -4.982 3.331 1.00 90.88 88 LYS A C 1
ATOM 710 O O . LYS A 1 88 ? 15.428 -4.710 4.137 1.00 90.88 88 LYS A O 1
ATOM 715 N N . LEU A 1 89 ? 17.530 -4.438 3.342 1.00 91.31 89 LEU A N 1
ATOM 716 C CA . LEU A 1 89 ? 17.927 -3.421 4.310 1.00 91.31 89 LEU A CA 1
ATOM 717 C C . LEU A 1 89 ? 17.011 -2.206 4.195 1.00 91.31 89 LEU A C 1
ATOM 719 O O . LEU A 1 89 ? 16.412 -1.815 5.190 1.00 91.31 89 LEU A O 1
ATOM 723 N N . THR A 1 90 ? 16.783 -1.710 2.978 1.00 89.94 90 THR A N 1
ATOM 724 C CA . THR A 1 90 ? 15.935 -0.535 2.778 1.00 89.94 90 THR A CA 1
ATOM 725 C C . THR A 1 90 ? 14.466 -0.790 3.107 1.00 89.94 90 THR A C 1
ATOM 727 O O . THR A 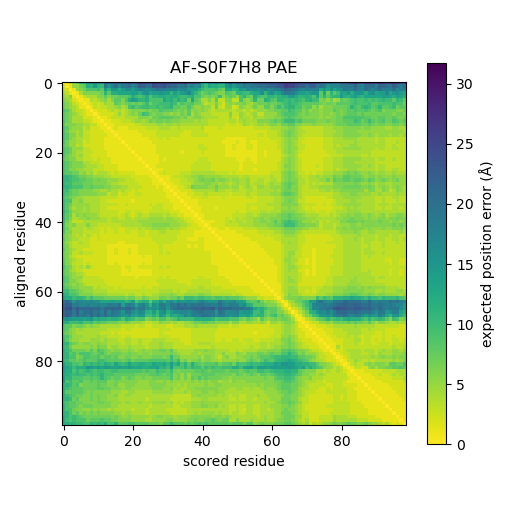1 90 ? 13.792 0.103 3.614 1.00 89.94 90 THR A O 1
ATOM 730 N N . MET A 1 91 ? 13.949 -2.003 2.888 1.00 90.44 91 MET A N 1
ATOM 731 C CA . MET A 1 91 ? 12.596 -2.350 3.335 1.00 90.44 91 MET A CA 1
ATOM 732 C C . MET A 1 91 ? 12.478 -2.283 4.865 1.00 90.44 91 MET A C 1
ATOM 734 O O . MET A 1 91 ? 11.488 -1.764 5.375 1.00 90.44 91 MET A O 1
ATOM 738 N N . ILE A 1 92 ? 13.482 -2.779 5.598 1.00 92.38 92 ILE A N 1
ATOM 739 C CA . ILE A 1 92 ? 13.515 -2.699 7.065 1.00 92.38 92 ILE A CA 1
ATOM 740 C C . ILE A 1 92 ? 13.639 -1.240 7.518 1.00 92.38 92 ILE A C 1
ATOM 742 O O . ILE A 1 92 ? 12.882 -0.821 8.389 1.00 92.38 92 ILE A O 1
ATOM 746 N N . GLU A 1 93 ? 14.538 -0.463 6.911 1.00 90.81 93 GLU A N 1
ATOM 747 C CA . GLU A 1 93 ? 14.695 0.973 7.185 1.00 90.81 93 GLU A CA 1
ATOM 748 C C . GLU A 1 93 ? 13.379 1.727 6.961 1.00 90.81 93 GLU A C 1
ATOM 750 O O . GLU A 1 93 ? 12.949 2.461 7.842 1.00 90.81 93 GLU A O 1
ATOM 755 N N . SER A 1 94 ? 12.669 1.454 5.861 1.00 91.19 94 SER A N 1
ATOM 756 C CA . SER A 1 94 ? 11.377 2.087 5.550 1.00 91.19 94 SER A CA 1
ATOM 757 C C . SER A 1 94 ? 10.297 1.778 6.592 1.00 91.19 94 SER A C 1
ATOM 759 O O . SER A 1 94 ? 9.444 2.616 6.872 1.00 91.19 94 SER A O 1
ATOM 761 N N . ILE A 1 95 ? 10.309 0.570 7.169 1.00 92.69 95 ILE A N 1
ATOM 762 C CA . ILE A 1 95 ? 9.394 0.207 8.260 1.00 92.69 95 ILE A CA 1
ATOM 763 C C . ILE A 1 95 ? 9.781 0.955 9.539 1.00 92.69 95 ILE A C 1
ATOM 765 O O . ILE A 1 95 ? 8.905 1.480 10.217 1.00 92.69 95 ILE A O 1
ATOM 769 N N . LEU A 1 96 ? 11.077 1.009 9.862 1.00 92.88 96 LEU A N 1
ATOM 770 C CA . LEU A 1 96 ? 11.583 1.684 11.059 1.00 92.88 96 LEU A CA 1
ATOM 771 C C . LEU A 1 96 ? 11.358 3.199 11.022 1.00 92.88 96 LEU A C 1
ATOM 773 O O . LEU A 1 96 ? 11.053 3.775 12.055 1.00 92.88 96 LEU A O 1
ATOM 777 N N . GLU A 1 97 ? 11.489 3.831 9.857 1.00 91.00 97 GLU A N 1
ATOM 778 C CA . GLU A 1 97 ? 11.219 5.263 9.669 1.00 91.00 97 GLU A CA 1
ATOM 779 C C . GLU A 1 97 ? 9.730 5.612 9.768 1.00 91.00 97 GLU A C 1
ATOM 781 O O . GLU A 1 97 ? 9.385 6.762 10.037 1.00 91.00 97 GLU A O 1
ATOM 786 N N . ALA A 1 98 ? 8.848 4.643 9.516 1.00 88.50 98 ALA A N 1
ATOM 787 C CA . ALA A 1 98 ? 7.407 4.852 9.549 1.00 88.50 98 ALA A CA 1
ATOM 788 C C . ALA A 1 98 ? 6.795 4.654 10.953 1.00 88.50 98 ALA A C 1
ATOM 790 O O . ALA A 1 98 ? 5.686 5.141 11.183 1.00 88.50 98 ALA A O 1
ATOM 791 N N . LEU A 1 99 ? 7.483 3.935 11.853 1.00 85.94 99 LEU A N 1
ATOM 792 C CA . LEU A 1 99 ? 7.092 3.704 13.255 1.00 85.94 99 LEU A CA 1
ATOM 793 C C . LEU A 1 99 ? 7.286 4.953 14.127 1.00 85.94 99 LEU A C 1
ATOM 795 O O . LEU A 1 99 ? 6.398 5.187 14.978 1.00 85.94 99 LEU A O 1
#

pLDDT: mean 88.32, std 9.05, range [52.75, 96.06]

Radius of gyration: 15.54 Å; Cα contacts (8 Å, |Δi|>4): 58; chains: 1; bounding box: 35×26×46 Å